Protein 1L1S (pdb70)

Sequence (108 aa):
DYRVVFHIDEDDESRVLLLISNVRNLADLESVRIEVVAYSGVNVLRRDSEYSGDVSELTGQGVRFCACSNTLRASGDGDDLLEGVDVVSSGVGHIVRRQTEGWAYIRP

Structure (mmCIF, N/CA/C/O backbone):
data_1L1S
#
_entry.id   1L1S
#
_cell.length_a   82.440
_cell.length_b   82.440
_cell.length_c   37.040
_cell.angle_alpha   90.00
_cell.angle_beta   90.00
_cell.angle_gamma   120.00
#
_symmetry.space_group_name_H-M   'P 63'
#
loop_
_entity.id
_entity.type
_entity.pdbx_description
1 polymer 'hypothetical protein MTH1491'
2 water water
#
loop_
_atom_site.group_PDB
_atom_site.id
_atom_site.type_symbol
_atom_site.label_atom_id
_atom_site.label_alt_id
_atom_site.label_comp_id
_atom_site.label_asym_id
_atom_site.label_entity_id
_atom_site.label_seq_id
_atom_site.pdbx_PDB_ins_code
_atom_site.Cartn_x
_atom_site.Cartn_y
_atom_site.Cartn_z
_atom_site.occupancy
_atom_site.B_iso_or_equiv
_atom_site.auth_seq_id
_atom_site.auth_comp_id
_atom_site.auth_asym_id
_atom_site.auth_atom_id
_atom_site.pdbx_PDB_model_num
ATOM 1 N N . ASP A 1 3 ? 13.533 54.844 48.844 1.00 30.77 3 ASP A N 1
ATOM 2 C CA . ASP A 1 3 ? 12.284 55.556 48.452 1.00 30.18 3 ASP A CA 1
ATOM 3 C C . ASP A 1 3 ? 11.477 54.784 47.398 1.00 29.17 3 ASP A C 1
ATOM 4 O O . ASP A 1 3 ? 10.969 53.692 47.672 1.00 29.34 3 ASP A O 1
ATOM 9 N N . TYR A 1 4 ? 11.364 55.343 46.193 1.00 26.11 4 TYR A N 1
ATOM 10 C CA . TYR A 1 4 ? 10.584 54.696 45.143 1.00 24.44 4 TYR A CA 1
ATOM 11 C C . TYR A 1 4 ? 11.261 53.512 44.472 1.00 23.89 4 TYR A C 1
ATOM 12 O O . TYR A 1 4 ? 12.473 53.503 44.246 1.00 23.38 4 TYR A O 1
ATOM 21 N N . ARG A 1 5 ? 10.446 52.513 44.161 1.00 22.35 5 ARG A N 1
ATOM 22 C CA . ARG A 1 5 ? 10.909 51.291 43.516 1.00 21.53 5 ARG A CA 1
ATOM 23 C C . ARG A 1 5 ? 9.934 50.966 42.398 1.00 20.10 5 ARG A C 1
ATOM 24 O O . ARG A 1 5 ? 8.722 50.848 42.624 1.00 19.69 5 ARG A O 1
ATOM 32 N N . VAL A 1 6 ? 10.460 50.805 41.194 1.00 18.17 6 VAL A N 1
ATOM 33 C CA . VAL A 1 6 ? 9.610 50.525 40.052 1.00 16.43 6 VAL A CA 1
ATOM 34 C C . VAL A 1 6 ? 10.230 49.566 39.048 1.00 15.62 6 VAL A C 1
ATOM 35 O O . VAL A 1 6 ? 11.428 49.612 38.758 1.00 14.62 6 VAL A O 1
ATOM 39 N N . VAL A 1 7 ? 9.389 48.690 38.519 1.00 14.82 7 VAL A N 1
ATOM 40 C CA . VAL A 1 7 ? 9.814 47.730 37.526 1.00 14.41 7 VAL A CA 1
ATOM 41 C C . VAL A 1 7 ? 9.013 47.962 36.243 1.00 14.06 7 VAL A C 1
ATOM 42 O O . VAL A 1 7 ? 7.769 48.031 36.270 1.00 13.58 7 VAL A O 1
ATOM 46 N N . PHE A 1 8 ? 9.736 48.116 35.135 1.00 13.33 8 PHE A N 1
ATOM 47 C CA . PHE A 1 8 ? 9.127 48.312 33.821 1.00 12.53 8 PHE A CA 1
ATOM 48 C C . PHE A 1 8 ? 8.980 46.978 33.140 1.00 13.18 8 PHE A C 1
ATOM 49 O O . PHE A 1 8 ? 9.761 46.059 33.373 1.00 12.62 8 PHE A O 1
ATOM 57 N N . HIS A 1 9 ? 7.976 46.890 32.285 1.00 13.14 9 HIS A N 1
ATOM 58 C CA . HIS A 1 9 ? 7.668 45.662 31.573 1.00 14.19 9 HIS A CA 1
ATOM 59 C C . HIS A 1 9 ? 7.608 45.940 30.087 1.00 15.19 9 HIS A C 1
ATOM 60 O O . HIS A 1 9 ? 6.862 46.803 29.648 1.00 15.46 9 HIS A O 1
ATOM 67 N N . ILE A 1 10 ? 8.420 45.227 29.321 1.00 15.62 10 ILE A N 1
ATOM 68 C CA . ILE A 1 10 ? 8.394 45.368 27.874 1.00 16.33 10 ILE A CA 1
ATOM 69 C C . ILE A 1 10 ? 8.482 43.979 27.240 1.00 17.16 10 ILE A C 1
ATOM 70 O O . ILE A 1 10 ? 9.335 43.179 27.606 1.00 17.64 10 ILE A O 1
ATOM 75 N N . ASP A 1 11 ? 7.573 43.676 26.320 1.00 17.50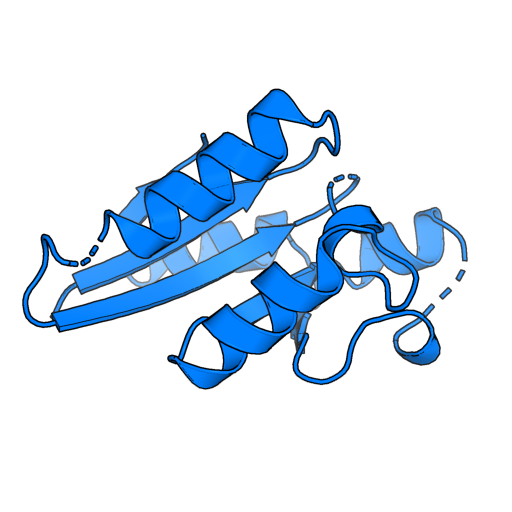 11 ASP A N 1
ATOM 76 C CA . ASP A 1 11 ? 7.595 42.380 25.657 1.00 18.94 11 ASP A CA 1
ATOM 77 C C . ASP A 1 11 ? 7.533 42.484 24.130 1.00 20.68 11 ASP A C 1
ATOM 78 O O . ASP A 1 11 ? 7.208 41.516 23.444 1.00 21.19 11 ASP A O 1
ATOM 83 N N . GLU A 1 12 ? 7.852 43.661 23.608 1.00 21.82 12 GLU A N 1
ATOM 84 C CA . GLU A 1 12 ? 7.858 43.901 22.161 1.00 25.07 12 GLU A CA 1
ATOM 85 C C . GLU A 1 12 ? 9.189 44.577 21.857 1.00 25.53 12 GLU A C 1
ATOM 86 O O . GLU A 1 12 ? 9.853 45.065 22.769 1.00 25.36 12 GLU A O 1
ATOM 92 N N . ASP A 1 13 ? 9.591 44.606 20.591 1.00 26.73 13 ASP A N 1
ATOM 93 C CA . ASP A 1 13 ? 10.851 45.256 20.250 1.00 28.40 13 ASP A CA 1
ATOM 94 C C . ASP A 1 13 ? 10.710 46.298 19.144 1.00 27.95 13 ASP A C 1
ATOM 95 O O . ASP A 1 13 ? 11.705 46.742 18.573 1.00 27.75 13 ASP A O 1
ATOM 100 N N . ASP A 1 14 ? 9.474 46.691 18.845 1.00 28.27 14 ASP A N 1
ATOM 101 C CA . ASP A 1 14 ? 9.255 47.713 17.828 1.00 28.29 14 ASP A CA 1
ATOM 102 C C . ASP A 1 14 ? 9.886 49.010 18.348 1.00 27.08 14 ASP A C 1
ATOM 103 O O . ASP A 1 14 ? 9.815 49.326 19.545 1.00 25.34 14 ASP A O 1
ATOM 108 N N . GLU A 1 15 ? 10.532 49.736 17.441 1.00 25.87 15 GLU A N 1
ATOM 109 C CA . GLU A 1 15 ? 11.229 50.965 17.784 1.00 26.41 15 GLU A CA 1
ATOM 110 C C . GLU A 1 15 ? 10.499 51.945 18.714 1.00 25.08 15 GLU A C 1
ATOM 111 O O . GLU A 1 15 ? 10.971 52.232 19.812 1.00 25.46 15 GLU A O 1
ATOM 117 N N . SER A 1 16 ? 9.351 52.460 18.296 1.00 24.40 16 SER A N 1
ATOM 118 C CA . SER A 1 16 ? 8.629 53.418 19.136 1.00 24.08 16 SER A CA 1
ATOM 119 C C . SER A 1 16 ? 8.412 52.951 20.581 1.00 22.15 16 SER A C 1
ATOM 120 O O . SER A 1 16 ? 8.567 53.726 21.510 1.00 22.70 16 SER A O 1
ATOM 123 N N . AR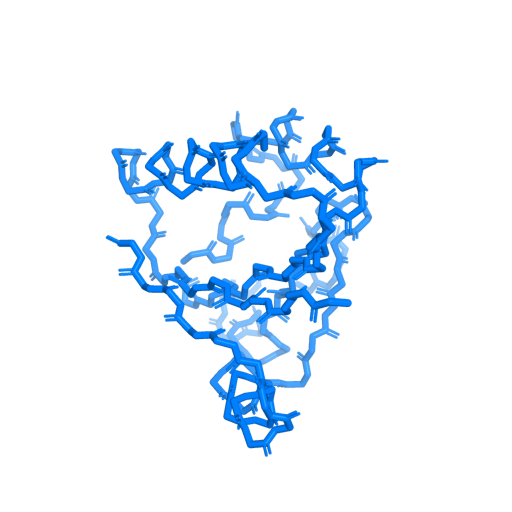G A 1 17 ? 8.074 51.685 20.784 1.00 21.55 17 ARG A N 1
ATOM 124 C CA . ARG A 1 17 ? 7.865 51.194 22.145 1.00 20.54 17 ARG A CA 1
ATOM 125 C C . ARG A 1 17 ? 9.178 51.181 22.939 1.00 19.77 17 ARG A C 1
ATOM 126 O O . ARG A 1 17 ? 9.223 51.554 24.108 1.00 17.60 17 ARG A O 1
ATOM 134 N N . VAL A 1 18 ? 10.253 50.750 22.291 1.00 19.37 18 VAL A N 1
ATOM 135 C CA . VAL A 1 18 ? 11.546 50.686 22.950 1.00 19.20 18 VAL A CA 1
ATOM 136 C C . VAL A 1 18 ? 12.022 52.085 23.336 1.00 19.17 18 VAL A C 1
ATOM 137 O O . VAL A 1 18 ? 12.453 52.313 24.453 1.00 19.90 18 VAL A O 1
ATOM 141 N N . LEU A 1 19 ? 11.934 53.028 22.415 1.00 20.16 19 LEU A N 1
ATOM 142 C CA . LEU A 1 19 ? 12.364 54.387 22.721 1.00 19.73 19 LEU A CA 1
ATOM 143 C C . LEU A 1 19 ? 11.478 55.003 23.804 1.00 19.39 19 LEU A C 1
ATOM 144 O O . LEU A 1 19 ? 11.933 55.836 24.596 1.00 18.39 19 LEU A O 1
ATOM 149 N N . LEU A 1 20 ? 10.212 54.596 23.849 1.00 18.99 20 LEU A N 1
ATOM 150 C CA . LEU A 1 20 ? 9.323 55.130 24.876 1.00 19.19 20 LEU A CA 1
ATOM 151 C C . LEU A 1 20 ? 9.781 54.636 26.260 1.00 18.93 20 LEU A C 1
ATOM 152 O O . LEU A 1 20 ? 9.830 55.409 27.216 1.00 19.20 20 LEU A O 1
ATOM 157 N N . LEU A 1 21 ? 10.116 53.352 26.365 1.00 18.78 21 LEU A N 1
ATOM 158 C CA . LEU A 1 21 ? 10.600 52.790 27.627 1.00 19.02 21 LEU A CA 1
ATOM 159 C C . LEU A 1 21 ? 11.859 53.536 28.073 1.00 19.26 21 LEU A C 1
ATOM 160 O O . LEU A 1 21 ? 11.968 53.977 29.219 1.00 18.36 21 LEU A O 1
ATOM 165 N N . ILE A 1 22 ? 12.821 53.644 27.163 1.00 19.08 22 ILE A N 1
ATOM 166 C CA . ILE A 1 22 ? 14.073 54.333 27.448 1.00 20.00 22 ILE A CA 1
ATOM 167 C C . ILE A 1 22 ? 13.799 55.746 27.957 1.00 19.81 22 ILE A C 1
ATOM 168 O O . ILE A 1 22 ? 14.337 56.162 28.974 1.00 18.74 22 ILE A O 1
ATOM 173 N N . SER A 1 23 ? 12.956 56.467 27.226 1.00 19.82 23 SER A N 1
ATOM 174 C CA . SER A 1 23 ? 12.587 57.820 27.587 1.00 21.45 23 SER A CA 1
ATOM 175 C C . SER A 1 23 ? 11.931 57.846 28.954 1.00 21.02 23 SER A C 1
ATOM 176 O O . SER A 1 23 ? 12.239 58.709 29.775 1.00 21.06 23 SER A O 1
ATOM 179 N N . ASN A 1 24 ? 11.024 56.905 29.201 1.00 20.75 24 ASN A N 1
ATOM 180 C CA . ASN A 1 24 ? 10.347 56.843 30.497 1.00 20.13 24 ASN A CA 1
ATOM 181 C C . ASN A 1 24 ? 11.340 56.581 31.640 1.00 19.72 24 ASN A C 1
ATOM 182 O O . ASN A 1 24 ? 11.210 57.149 32.724 1.00 18.22 24 ASN A O 1
ATOM 187 N N . VAL A 1 25 ? 12.328 55.722 31.406 1.00 19.08 25 VAL A N 1
ATOM 188 C CA . VAL A 1 25 ? 13.331 55.431 32.443 1.00 20.04 25 VAL A CA 1
ATOM 189 C C . VAL A 1 25 ? 14.143 56.685 32.798 1.00 20.50 25 VAL A C 1
ATOM 190 O O . VAL A 1 25 ? 14.358 56.981 33.968 1.00 19.64 25 VAL A O 1
ATOM 194 N N . ARG A 1 26 ? 14.581 57.421 31.786 1.00 21.32 26 ARG A N 1
ATOM 195 C CA . ARG A 1 26 ? 15.349 58.637 32.022 1.00 23.52 26 ARG A CA 1
ATOM 196 C C . ARG A 1 26 ? 14.494 59.715 32.685 1.00 23.74 26 ARG A C 1
ATOM 197 O O . ARG A 1 26 ? 14.937 60.372 33.619 1.00 22.97 26 ARG A O 1
ATOM 205 N N . ASN A 1 27 ? 13.269 59.879 32.196 1.00 25.10 27 ASN A N 1
ATOM 206 C CA . ASN A 1 27 ? 12.331 60.867 32.731 1.0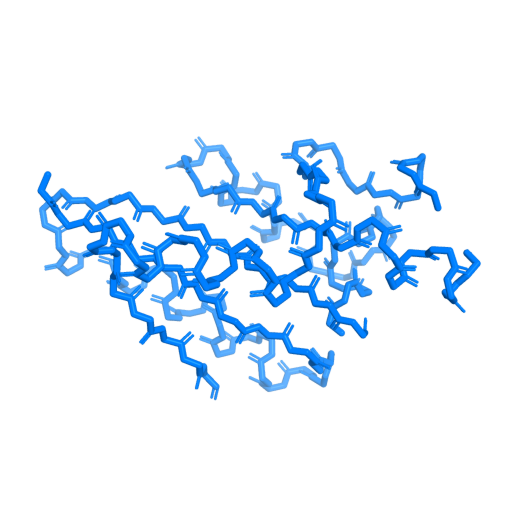0 26.45 27 ASN A CA 1
ATOM 207 C C . ASN A 1 27 ? 12.139 60.616 34.224 1.00 27.20 27 ASN A C 1
ATOM 208 O O . ASN A 1 27 ? 12.194 61.538 35.051 1.00 26.66 27 ASN A O 1
ATOM 213 N N . LEU A 1 28 ? 11.925 59.350 34.554 1.00 26.21 28 LEU A N 1
ATOM 214 C CA . LEU A 1 28 ? 11.706 58.937 35.917 1.00 26.96 28 LEU A CA 1
ATOM 215 C C . LEU A 1 28 ? 12.893 59.274 36.819 1.00 27.29 28 LEU A C 1
ATOM 216 O O . LEU A 1 28 ? 12.709 59.782 37.919 1.00 25.98 28 LEU A O 1
ATOM 229 N N . ALA A 1 30 ? 14.930 61.633 36.573 1.00 31.36 30 ALA A N 1
ATOM 230 C CA . ALA A 1 30 ? 15.037 63.077 36.723 1.00 31.88 30 ALA A CA 1
ATOM 231 C C . ALA A 1 30 ? 13.891 63.700 37.530 1.00 32.11 30 ALA A C 1
ATOM 232 O O . ALA A 1 30 ? 14.082 64.743 38.153 1.00 31.90 30 ALA A O 1
ATOM 234 N N . ASP A 1 31 ? 12.715 63.064 37.529 1.00 32.50 31 ASP A N 1
ATOM 235 C CA . ASP A 1 31 ? 11.553 63.594 38.252 1.00 33.31 31 ASP A CA 1
ATOM 236 C C . ASP A 1 31 ? 11.432 63.108 39.693 1.00 33.52 31 ASP A C 1
ATOM 237 O O . ASP A 1 31 ? 10.743 63.724 40.505 1.00 33.85 31 ASP A O 1
ATOM 242 N N . LEU A 1 32 ? 12.094 62.001 40.006 1.00 33.71 32 LEU A N 1
ATOM 243 C CA . LEU A 1 32 ? 12.066 61.437 41.353 1.00 33.54 32 LEU A CA 1
ATOM 244 C C . LEU A 1 32 ? 13.434 61.556 42.006 1.00 33.88 32 LEU A C 1
ATOM 245 O O . LEU A 1 32 ? 14.441 61.143 41.431 1.00 34.19 32 LEU A O 1
ATOM 250 N N . GLU A 1 33 ? 13.459 62.115 43.212 1.00 34.41 33 GLU A N 1
ATOM 251 C CA . GLU A 1 33 ? 14.693 62.303 43.972 1.00 35.24 33 GLU A CA 1
ATOM 252 C C . GLU A 1 33 ? 15.459 60.997 44.087 1.00 34.26 33 GLU A C 1
ATOM 253 O O . GLU A 1 33 ? 16.644 60.913 43.759 1.00 34.42 33 GLU A O 1
ATOM 259 N N . SER A 1 34 ? 14.761 59.985 44.587 1.00 32.70 34 SER A N 1
ATOM 260 C CA . SER A 1 34 ? 15.338 58.669 44.808 1.00 30.82 34 SER A CA 1
ATOM 261 C C . SER A 1 34 ? 14.467 57.540 44.249 1.00 29.65 34 SER A C 1
ATOM 262 O O . SER A 1 34 ? 13.330 57.338 44.691 1.00 28.44 34 SER A O 1
ATOM 265 N N . VAL A 1 35 ? 14.999 56.803 43.280 1.00 27.83 35 VAL A N 1
ATOM 266 C CA . VAL A 1 35 ? 14.239 55.703 42.711 1.00 26.06 35 VAL A CA 1
ATOM 267 C C . VAL A 1 35 ? 15.100 54.554 42.235 1.00 25.08 35 VAL A C 1
ATOM 268 O O . VAL A 1 35 ? 16.136 54.740 41.597 1.00 23.54 35 VAL A O 1
ATOM 272 N N . ARG A 1 36 ? 14.641 53.358 42.562 1.00 23.92 36 ARG A N 1
ATOM 273 C CA . ARG A 1 36 ? 15.315 52.145 42.167 1.00 24.17 36 ARG A CA 1
ATOM 274 C C . ARG A 1 36 ? 14.509 51.618 40.970 1.00 23.13 36 ARG A C 1
ATOM 275 O O . ARG A 1 36 ? 13.285 51.472 41.045 1.00 21.53 36 ARG A O 1
ATOM 283 N N . ILE A 1 37 ? 15.194 51.357 39.862 1.00 21.15 37 ILE A N 1
ATOM 284 C CA . ILE A 1 37 ? 14.517 50.888 38.661 1.00 19.42 37 ILE A CA 1
ATOM 285 C C . ILE A 1 37 ? 15.005 49.565 38.069 1.00 19.54 37 ILE A C 1
ATOM 286 O O . ILE A 1 37 ? 16.208 49.345 37.932 1.00 18.85 37 ILE A O 1
ATOM 291 N N . GLU A 1 38 ? 14.052 48.718 37.675 1.00 18.34 38 GLU A N 1
ATOM 292 C CA . GLU A 1 38 ? 14.355 47.458 37.011 1.00 17.08 38 GLU A CA 1
ATOM 293 C C . GLU A 1 38 ? 13.528 47.375 35.744 1.00 15.93 38 GLU A C 1
ATOM 294 O O . GLU A 1 38 ? 12.370 47.785 35.722 1.00 16.04 38 GLU A O 1
ATOM 300 N N . VAL A 1 39 ? 14.133 46.855 34.684 1.00 15.21 39 VAL A N 1
ATOM 301 C CA . VAL A 1 39 ? 13.453 46.703 33.409 1.00 14.47 39 VAL A CA 1
ATOM 302 C C . VAL A 1 39 ? 13.421 45.217 33.046 1.00 15.98 39 VAL A C 1
ATOM 303 O O . VAL A 1 39 ? 14.465 44.596 32.802 1.00 15.29 39 VAL A O 1
ATOM 307 N N . VAL A 1 40 ? 12.212 44.661 33.019 1.00 15.29 40 VAL A N 1
ATOM 308 C CA . VAL A 1 40 ? 12.009 43.264 32.696 1.00 15.40 40 VAL A CA 1
ATOM 309 C C . VAL A 1 40 ? 11.517 43.134 31.263 1.00 16.98 40 VAL A C 1
ATOM 310 O O . VAL A 1 40 ? 10.435 43.620 30.909 1.00 16.66 40 VAL A O 1
ATOM 314 N N . ALA A 1 41 ? 12.316 42.459 30.448 1.00 17.48 41 ALA A N 1
ATOM 315 C CA . ALA A 1 41 ? 11.996 42.267 29.051 1.00 19.81 41 ALA A CA 1
ATOM 316 C C . ALA A 1 41 ? 11.881 40.788 28.735 1.00 21.81 41 ALA A C 1
ATOM 317 O O . ALA A 1 41 ? 12.767 40.004 29.095 1.00 24.50 41 ALA A O 1
ATOM 319 N N . TYR A 1 42 ? 10.787 40.391 28.094 1.00 21.66 42 TYR A N 1
ATOM 320 C CA . TYR A 1 42 ? 10.642 38.997 27.702 1.00 22.26 42 TYR A CA 1
ATOM 321 C C . TYR A 1 42 ? 10.034 38.936 26.303 1.00 21.58 42 TYR A C 1
ATOM 322 O O . TYR A 1 42 ? 9.711 39.973 25.728 1.00 21.58 42 TYR A O 1
ATOM 331 N N . SER A 1 43 ? 9.905 37.731 25.757 1.00 22.31 43 SER A N 1
ATOM 332 C CA . SER A 1 43 ? 9.411 37.534 24.400 1.00 22.79 43 SER A CA 1
ATOM 333 C C . SER A 1 43 ? 10.277 38.384 23.473 1.00 23.86 43 SER A C 1
ATOM 334 O O . SER A 1 43 ? 11.488 38.508 23.685 1.00 24.05 43 SER A O 1
ATOM 345 N N . GLY A 1 45 ? 10.711 41.317 23.374 1.00 24.75 45 GLY A N 1
ATOM 346 C CA . GLY A 1 45 ? 11.385 42.346 24.143 1.00 23.45 45 GLY A CA 1
ATOM 347 C C . GLY A 1 45 ? 12.831 42.032 24.504 1.00 22.73 45 GLY A C 1
ATOM 348 O O . GLY A 1 45 ? 13.641 42.941 24.670 1.00 22.46 45 GLY A O 1
ATOM 349 N N . VAL A 1 46 ? 13.191 40.761 24.630 1.00 22.45 46 VAL A N 1
ATOM 350 C CA . VAL A 1 46 ? 14.580 40.478 24.980 1.00 21.98 46 VAL A CA 1
ATOM 351 C C . VAL A 1 46 ? 15.577 40.877 23.887 1.00 21.35 46 VAL A C 1
ATOM 352 O O . VAL A 1 46 ? 16.753 41.121 24.181 1.00 19.76 46 VAL A O 1
ATOM 356 N N . ASN A 1 47 ? 15.123 40.957 22.639 1.00 20.56 47 ASN A N 1
ATOM 357 C CA . ASN A 1 47 ? 16.025 41.350 21.563 1.00 21.75 47 ASN A CA 1
ATOM 358 C C . ASN A 1 47 ? 16.678 42.693 21.883 1.00 21.79 47 ASN A C 1
ATOM 359 O O . ASN A 1 47 ? 17.761 43.000 21.401 1.00 22.71 47 ASN A O 1
ATOM 364 N N . VAL A 1 48 ? 16.018 43.486 22.719 1.00 21.63 48 VAL A N 1
ATOM 365 C CA . VAL A 1 48 ? 16.554 44.781 23.102 1.00 21.11 48 VAL A CA 1
ATOM 366 C C . VAL A 1 48 ? 17.782 44.647 23.993 1.00 21.17 48 VAL A C 1
ATOM 367 O O . VAL A 1 48 ? 18.621 45.550 24.050 1.00 20.66 48 VAL A O 1
ATOM 371 N N . LEU A 1 49 ? 17.890 43.520 24.685 1.00 21.11 49 LEU A N 1
ATOM 372 C CA . LEU A 1 49 ? 19.012 43.299 25.583 1.00 22.36 49 LEU A CA 1
ATOM 373 C C . LEU A 1 49 ? 20.185 42.536 24.945 1.00 23.84 49 LEU A C 1
ATOM 374 O O . LEU A 1 49 ? 21.156 42.226 25.630 1.00 23.89 49 LEU A O 1
ATOM 379 N N . ARG A 1 50 ? 20.089 42.234 23.648 1.00 25.07 50 ARG A N 1
ATOM 380 C CA . ARG A 1 50 ? 21.150 41.510 22.925 1.00 26.87 50 ARG A CA 1
ATOM 381 C C . ARG A 1 50 ? 22.405 42.364 22.767 1.00 27.79 50 ARG A C 1
ATOM 382 O O . ARG A 1 50 ? 22.327 43.585 22.709 1.00 27.18 50 ARG A O 1
ATOM 390 N N . ARG A 1 51 ? 23.561 41.716 22.662 1.00 29.68 51 ARG A N 1
ATOM 391 C CA . ARG A 1 51 ? 24.808 42.449 22.474 1.00 31.25 51 ARG A CA 1
ATOM 392 C C . ARG A 1 51 ? 24.794 43.187 21.128 1.00 31.57 51 ARG A C 1
ATOM 393 O O . ARG A 1 51 ? 25.276 44.311 21.023 1.00 31.20 51 ARG A O 1
ATOM 401 N N . ASP A 1 52 ? 24.225 42.555 20.108 1.00 32.18 52 ASP A N 1
ATOM 402 C CA . ASP A 1 52 ? 24.174 43.156 18.779 1.00 34.12 52 ASP A CA 1
ATOM 403 C C . ASP A 1 52 ? 22.981 44.088 18.563 1.00 34.08 52 ASP A C 1
ATOM 404 O O . ASP A 1 52 ? 22.659 44.443 17.437 1.00 34.21 52 ASP A O 1
ATOM 409 N N . SER A 1 53 ? 22.337 44.497 19.647 1.00 33.93 53 SER A N 1
ATOM 410 C CA . SER A 1 53 ? 21.182 45.368 19.542 1.00 33.19 53 SER A CA 1
ATOM 411 C C . SER A 1 53 ? 21.552 46.814 19.276 1.00 32.46 53 SER A C 1
ATOM 412 O O . SER A 1 53 ? 22.546 47.318 19.785 1.00 31.87 53 SER A O 1
ATOM 415 N N . GLU A 1 54 ? 20.733 47.472 18.467 1.00 32.52 54 GLU A N 1
ATOM 416 C CA . GLU A 1 54 ? 20.915 48.879 18.125 1.00 32.06 54 GLU A CA 1
ATOM 417 C C . GLU A 1 54 ? 20.713 49.756 19.363 1.00 30.73 54 GLU A C 1
ATOM 418 O O . GLU A 1 54 ? 21.039 50.940 19.356 1.00 30.85 54 GLU A O 1
ATOM 424 N N . TYR A 1 55 ? 20.172 49.173 20.428 1.00 29.12 55 TYR A N 1
ATOM 425 C CA . TYR A 1 55 ? 19.922 49.924 21.654 1.00 27.91 55 TYR A CA 1
ATOM 426 C C . TYR A 1 55 ? 20.975 49.656 22.727 1.00 28.06 55 TYR A C 1
ATOM 427 O O . TYR A 1 55 ? 20.840 50.117 23.867 1.00 27.72 55 TYR A O 1
ATOM 436 N N . SER A 1 56 ? 22.013 48.903 22.365 1.00 27.29 56 SER A N 1
ATOM 437 C CA . SER A 1 56 ? 23.076 48.555 23.304 1.00 27.39 56 SER A CA 1
ATOM 438 C C . SER A 1 56 ? 23.691 49.764 24.000 1.00 26.51 56 SER A C 1
ATOM 439 O O . SER A 1 56 ? 23.966 49.716 25.193 1.00 26.44 56 SER A O 1
ATOM 442 N N . GLY A 1 57 ? 23.900 50.847 23.261 1.00 25.72 57 GLY A N 1
ATOM 443 C CA . GLY A 1 57 ? 24.456 52.040 23.873 1.00 25.71 57 GLY A CA 1
ATOM 444 C C . GLY A 1 57 ? 23.536 52.533 24.981 1.00 26.01 57 GLY A C 1
ATOM 445 O O . GLY A 1 57 ? 23.981 52.826 26.098 1.00 24.95 57 GLY A O 1
ATOM 446 N N . ASP A 1 58 ? 22.240 52.615 24.677 1.00 26.16 58 ASP A N 1
ATOM 447 C CA . ASP A 1 58 ? 21.266 53.069 25.659 1.00 26.18 58 ASP A CA 1
ATOM 448 C C . ASP A 1 58 ? 21.218 52.112 26.843 1.00 24.97 58 ASP A C 1
ATOM 449 O O . ASP A 1 58 ? 21.221 52.542 28.002 1.00 24.60 58 ASP A O 1
ATOM 454 N N . VAL A 1 59 ? 21.202 50.813 26.564 1.00 23.98 59 VAL A N 1
ATOM 455 C CA . VAL A 1 59 ? 21.157 49.846 27.659 1.00 24.57 59 VAL A CA 1
ATOM 456 C C . VAL A 1 59 ? 22.403 49.877 28.543 1.00 24.77 59 VAL A C 1
ATOM 457 O O . VAL A 1 59 ? 22.289 49.873 29.766 1.00 23.43 59 VAL A O 1
ATOM 461 N N . SER A 1 60 ? 23.591 49.925 27.940 1.00 25.50 60 SER A N 1
ATOM 462 C CA . SER A 1 60 ? 24.809 49.945 28.751 1.00 27.08 60 SER A CA 1
ATOM 463 C C . SER A 1 60 ? 24.882 51.219 29.585 1.00 27.04 60 SER A C 1
ATOM 464 O O . SER A 1 60 ? 25.224 51.176 30.766 1.00 26.31 60 SER A O 1
ATOM 467 N N . GLU A 1 61 ? 24.541 52.350 28.978 1.00 27.66 61 GLU A N 1
ATOM 468 C CA . GLU A 1 61 ? 24.576 53.612 29.702 1.00 29.03 61 GLU A CA 1
ATOM 469 C C . GLU A 1 61 ? 23.655 53.631 30.923 1.00 28.29 61 GLU A C 1
ATOM 470 O O . GLU A 1 61 ? 24.076 54.030 32.007 1.00 29.03 61 GLU A O 1
ATOM 476 N N . LEU A 1 62 ? 22.401 53.206 30.753 1.00 26.89 62 LEU A N 1
ATOM 477 C CA . LEU A 1 62 ? 21.458 53.202 31.876 1.00 25.37 62 LEU A CA 1
ATOM 478 C C . LEU A 1 62 ? 21.854 52.212 32.962 1.00 24.61 62 LEU A C 1
ATOM 479 O O . LEU A 1 62 ? 21.528 52.396 34.140 1.00 24.23 62 LEU A O 1
ATOM 484 N N . THR A 1 63 ? 22.546 51.155 32.561 1.00 23.85 63 THR A N 1
ATOM 485 C CA . THR A 1 63 ? 22.993 50.152 33.511 1.00 24.31 63 THR A CA 1
ATOM 486 C C . THR A 1 63 ? 23.997 50.835 34.426 1.00 25.32 63 THR A C 1
ATOM 487 O O . THR A 1 63 ? 23.993 50.626 35.640 1.00 24.51 63 THR A O 1
ATOM 491 N N . GLY A 1 64 ? 24.851 51.661 33.824 1.00 26.62 64 GLY A N 1
ATOM 492 C CA . GLY A 1 64 ? 25.857 52.370 34.589 1.00 28.45 64 GLY A CA 1
ATOM 493 C C . GLY A 1 64 ? 25.220 53.340 35.565 1.00 29.86 64 GLY A C 1
ATOM 494 O O . GLY A 1 64 ? 25.805 53.678 36.593 1.00 30.53 64 GLY A O 1
ATOM 495 N N . GLN A 1 65 ? 24.010 53.787 35.254 1.00 29.86 65 GLN A N 1
ATOM 496 C CA . GLN A 1 65 ? 23.326 54.722 36.131 1.00 30.10 65 GLN A CA 1
ATOM 497 C C . GLN A 1 65 ? 22.515 54.017 37.208 1.00 28.98 65 GLN A C 1
ATOM 498 O O . GLN A 1 65 ? 21.776 54.652 37.959 1.00 29.90 65 GLN A O 1
ATOM 504 N N . GLY A 1 66 ? 22.655 52.701 37.288 1.00 26.98 66 GLY A N 1
ATOM 505 C CA . GLY A 1 66 ? 21.941 51.959 38.310 1.00 25.15 66 GLY A CA 1
ATOM 506 C C . GLY A 1 66 ? 20.714 51.195 37.856 1.00 24.19 66 GLY A C 1
ATOM 507 O O . GLY A 1 66 ? 20.084 50.508 38.661 1.00 23.79 66 GLY A O 1
ATOM 508 N N . VAL A 1 67 ? 20.355 51.315 36.581 1.00 22.49 67 VAL A N 1
ATOM 509 C CA . VAL A 1 67 ? 19.193 50.602 36.060 1.00 20.17 67 VAL A CA 1
ATOM 510 C C . VAL A 1 67 ? 19.548 49.136 35.807 1.00 20.42 67 VAL A C 1
ATOM 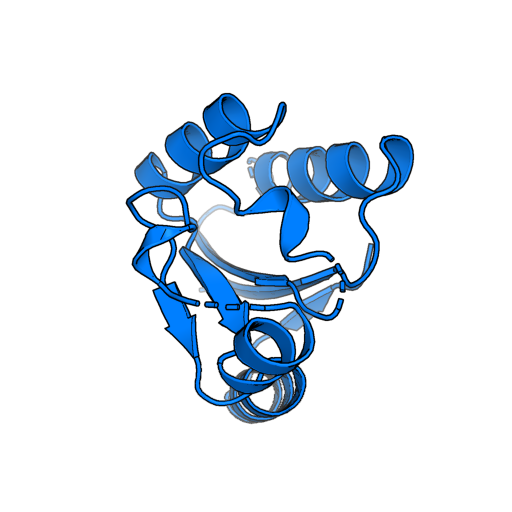511 O O . VAL A 1 67 ? 20.527 48.82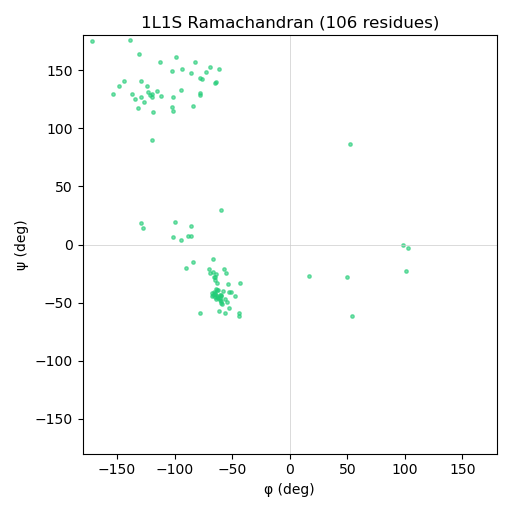4 35.123 1.00 18.68 67 VAL A O 1
ATOM 515 N N . ARG A 1 68 ? 18.730 48.245 36.348 1.00 20.36 68 ARG A N 1
ATOM 516 C CA . ARG A 1 68 ? 18.935 46.820 36.183 1.00 20.41 68 ARG A CA 1
ATOM 517 C C . ARG A 1 68 ? 18.009 46.214 35.113 1.00 21.40 68 ARG A C 1
ATOM 518 O O . ARG A 1 68 ? 16.783 46.187 35.269 1.00 19.74 68 ARG A O 1
ATOM 526 N N . PHE A 1 69 ? 18.601 45.728 34.027 1.00 21.38 69 PHE A N 1
ATOM 527 C CA . PHE A 1 69 ? 17.818 45.093 32.975 1.00 22.14 69 PHE A CA 1
ATOM 528 C C . PHE A 1 69 ? 17.831 43.590 33.238 1.00 23.09 69 PHE A C 1
ATOM 529 O O . PHE A 1 69 ? 18.882 43.013 33.504 1.00 22.35 69 PHE A O 1
ATOM 537 N N . CYS A 1 70 ? 16.654 42.976 33.166 1.00 24.17 70 CYS A N 1
ATOM 538 C CA . CYS A 1 70 ? 16.479 41.552 33.425 1.00 25.73 70 CYS A CA 1
ATOM 539 C C . CYS A 1 70 ? 15.880 40.806 32.239 1.00 26.19 70 CYS A C 1
ATOM 540 O O . CYS A 1 70 ? 14.847 41.203 31.708 1.00 26.29 70 CYS A O 1
ATOM 543 N N . ALA A 1 71 ? 16.538 39.722 31.837 1.00 27.60 71 ALA A N 1
ATOM 544 C CA . ALA A 1 71 ? 16.089 38.888 30.728 1.00 28.87 71 ALA A CA 1
ATOM 545 C C . ALA A 1 71 ? 15.438 37.647 31.330 1.00 30.18 71 ALA A C 1
ATOM 546 O O . ALA A 1 71 ? 15.820 37.201 32.411 1.00 29.73 71 ALA A O 1
ATOM 548 N N . CYS A 1 72 ? 14.451 37.100 30.631 1.00 32.60 72 CYS A N 1
ATOM 549 C CA . CYS A 1 72 ? 13.725 35.935 31.111 1.00 35.50 72 CYS A CA 1
ATOM 550 C C . CYS A 1 72 ? 14.447 34.635 30.774 1.00 38.14 72 CYS A C 1
ATOM 551 O O . CYS A 1 72 ? 14.669 34.318 29.602 1.00 38.08 72 CYS A O 1
ATOM 554 N N . SER A 1 73 ? 14.810 33.891 31.815 1.00 40.97 73 SER A N 1
ATOM 555 C CA . SER A 1 73 ? 15.522 32.622 31.669 1.00 44.29 73 SER A CA 1
ATOM 556 C C . SER A 1 73 ? 14.812 31.653 30.723 1.00 46.04 73 SER A C 1
ATOM 557 O O . SER A 1 73 ? 15.460 30.897 30.002 1.00 46.28 73 SER A O 1
ATOM 560 N N . ASN A 1 74 ? 13.482 31.687 30.723 1.00 48.42 74 ASN A N 1
ATOM 561 C CA . ASN A 1 74 ? 12.678 30.804 29.878 1.00 49.73 74 ASN A CA 1
ATOM 562 C C . ASN A 1 74 ? 12.632 31.279 28.432 1.00 50.53 74 ASN A C 1
ATOM 563 O O . ASN A 1 74 ? 13.030 30.555 27.514 1.00 51.39 74 ASN A O 1
ATOM 568 N N . THR A 1 75 ? 12.146 32.498 28.223 1.00 50.80 75 THR A N 1
ATOM 569 C CA . THR A 1 75 ? 12.065 33.035 26.874 1.00 50.56 75 THR A CA 1
ATOM 570 C C . THR A 1 75 ? 13.381 32.821 26.130 1.00 49.76 75 THR A C 1
ATOM 571 O O . THR A 1 75 ? 13.374 32.408 24.967 1.00 49.57 75 THR A O 1
ATOM 575 N N . LEU A 1 76 ? 14.502 33.094 26.803 1.00 48.61 76 LEU A N 1
ATOM 576 C CA . LEU A 1 76 ? 15.825 32.941 26.189 1.00 47.88 76 LEU A CA 1
ATOM 577 C C . LEU A 1 76 ? 15.936 31.655 25.408 1.00 47.80 76 LEU A C 1
ATOM 578 O O . LEU A 1 76 ? 16.214 31.668 24.216 1.00 47.29 76 LEU A O 1
ATOM 583 N N . ARG A 1 77 ? 15.728 30.544 26.102 1.00 48.95 77 ARG A N 1
ATOM 584 C CA . ARG A 1 77 ? 15.784 29.225 25.490 1.00 50.20 77 ARG A CA 1
ATOM 585 C C . ARG A 1 77 ? 14.797 29.211 24.330 1.00 50.34 77 ARG A C 1
ATOM 586 O O . ARG A 1 77 ? 15.175 28.998 23.175 1.00 50.39 77 ARG A O 1
ATOM 594 N N . ALA A 1 78 ? 13.531 29.462 24.649 1.00 49.79 78 ALA A N 1
ATOM 595 C CA . ALA A 1 78 ? 12.474 29.488 23.652 1.00 49.98 78 ALA A CA 1
ATOM 596 C C . ALA A 1 78 ? 12.931 30.234 22.415 1.00 49.82 78 ALA A C 1
ATOM 597 O O . ALA A 1 78 ? 12.521 29.910 21.300 1.00 50.13 78 ALA A O 1
ATOM 599 N N . SER A 1 79 ? 13.777 31.239 22.610 1.00 49.52 79 SER A N 1
ATOM 600 C CA . SER A 1 79 ? 14.281 32.037 21.491 1.00 48.95 79 SER A CA 1
ATOM 601 C C . SER A 1 79 ? 15.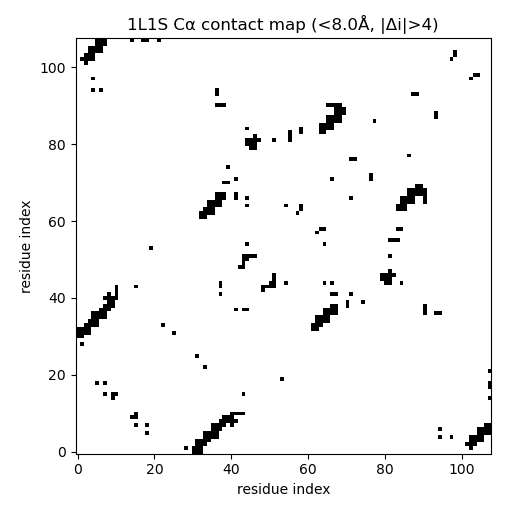683 31.640 21.038 1.00 47.95 79 SER A C 1
ATOM 602 O O . SER A 1 79 ? 16.355 32.417 20.363 1.00 48.52 79 SER A O 1
ATOM 605 N N . GLY A 1 80 ? 16.130 30.438 21.385 1.00 47.21 80 GLY A N 1
ATOM 606 C CA . GLY A 1 80 ? 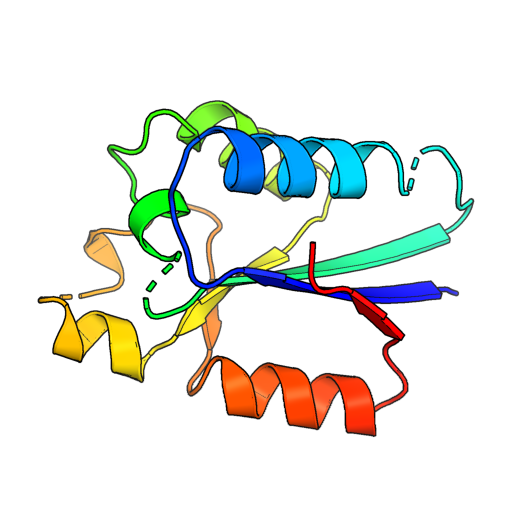17.474 30.045 20.983 1.00 45.97 80 GLY A CA 1
ATOM 607 C C . GLY A 1 80 ? 18.489 31.114 21.399 1.00 44.62 80 GLY A C 1
ATOM 608 O O . GLY A 1 80 ? 19.220 31.676 20.571 1.00 44.24 80 GLY A O 1
ATOM 617 N N . ASP A 1 82 ? 21.100 32.350 24.985 1.00 37.78 82 ASP A N 1
ATOM 618 C CA . ASP A 1 82 ? 21.639 31.991 26.286 1.00 36.67 82 ASP A CA 1
ATOM 619 C C . ASP A 1 82 ? 22.292 33.271 26.792 1.00 34.69 82 ASP A C 1
ATOM 620 O O . ASP A 1 82 ? 22.328 34.252 26.064 1.00 34.30 82 ASP A O 1
ATOM 625 N N . GLY A 1 83 ? 22.792 33.273 28.021 1.00 33.62 83 GLY A N 1
ATOM 626 C CA . GLY A 1 83 ? 23.406 34.470 28.580 1.00 32.66 83 GLY A CA 1
ATOM 627 C C . GLY A 1 83 ? 24.572 35.080 27.815 1.00 32.55 83 GLY A C 1
ATOM 628 O O . GLY A 1 83 ? 24.894 36.262 28.001 1.00 31.62 83 GLY A O 1
ATOM 629 N N . ASP A 1 84 ? 25.214 34.274 26.970 1.00 32.05 84 ASP A N 1
ATOM 630 C CA . ASP A 1 84 ? 26.349 34.723 26.170 1.00 32.05 84 ASP A CA 1
ATOM 631 C C . ASP A 1 84 ? 25.903 35.689 25.079 1.00 30.81 84 ASP A C 1
ATOM 632 O O . ASP A 1 84 ? 26.708 36.464 24.568 1.00 30.09 84 ASP A O 1
ATOM 637 N N . ASP A 1 85 ? 24.621 35.640 24.731 1.00 29.23 85 ASP A N 1
ATOM 638 C CA . ASP A 1 85 ? 24.076 36.513 23.694 1.00 29.39 85 ASP A CA 1
ATOM 639 C C . ASP A 1 85 ? 23.686 37.896 24.235 1.00 28.96 85 ASP A C 1
ATOM 640 O O . ASP A 1 85 ? 23.482 38.833 23.464 1.00 28.52 85 ASP A O 1
ATOM 645 N N . LEU A 1 86 ? 23.592 38.019 25.557 1.00 28.30 86 LEU A N 1
ATOM 646 C CA . LEU A 1 86 ? 23.189 39.272 26.187 1.00 28.97 86 LEU A CA 1
ATOM 647 C C . LEU A 1 86 ? 24.316 40.253 26.429 1.00 29.09 86 LEU A C 1
ATOM 648 O O . LEU A 1 86 ? 25.456 39.864 26.687 1.00 29.09 86 LEU A O 1
ATOM 653 N N . LEU A 1 87 ? 23.976 41.535 26.345 1.00 29.30 87 LEU A N 1
ATOM 654 C CA . LEU A 1 87 ? 24.930 42.609 26.582 1.00 29.18 87 LEU A CA 1
ATOM 655 C C . LEU A 1 87 ? 25.426 42.494 28.028 1.00 29.28 87 LEU A C 1
ATOM 656 O O . LEU A 1 87 ? 24.708 42.004 28.898 1.00 28.20 87 LEU A O 1
ATOM 661 N N . GLU A 1 88 ? 26.653 42.934 28.281 1.00 30.11 88 GLU A N 1
ATOM 662 C CA . GLU A 1 88 ? 27.215 42.878 29.626 1.00 31.52 88 GLU A CA 1
ATOM 663 C C . GLU A 1 88 ? 26.435 43.793 30.563 1.00 31.02 88 GLU A C 1
ATOM 664 O O . GLU A 1 88 ? 26.058 44.908 30.192 1.00 30.93 88 GLU A O 1
ATOM 670 N N . GLY A 1 89 ? 26.196 43.326 31.780 1.00 30.16 89 GLY A N 1
ATOM 671 C CA . GLY A 1 89 ? 25.460 44.138 32.727 1.00 29.39 89 GLY A CA 1
ATOM 672 C C . GLY A 1 89 ? 24.017 43.699 32.834 1.00 28.96 89 GLY A C 1
ATOM 673 O O . GLY A 1 89 ? 23.351 43.960 33.833 1.00 29.54 89 GLY A O 1
ATOM 674 N N . VAL A 1 90 ? 23.522 43.036 31.795 1.00 28.04 90 VAL A N 1
ATOM 675 C CA . VAL A 1 90 ? 22.152 42.547 31.800 1.00 26.41 90 VAL A CA 1
ATOM 676 C C . VAL A 1 90 ? 22.096 41.294 32.649 1.00 25.63 90 VAL A C 1
ATOM 677 O O . VAL A 1 90 ? 22.903 40.379 32.463 1.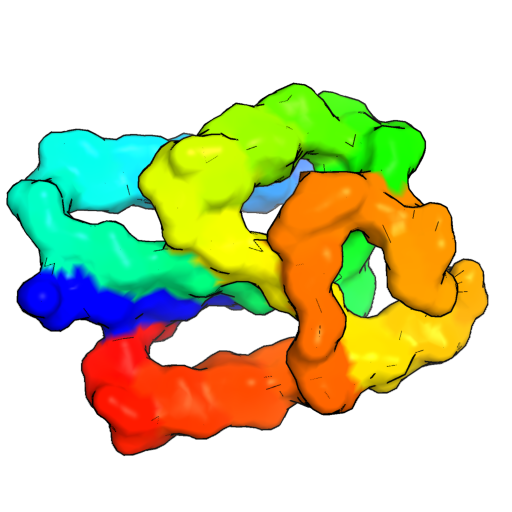00 26.50 90 VAL A O 1
ATOM 681 N N . ASP A 1 91 ? 21.143 41.249 33.571 1.00 24.97 91 ASP A N 1
ATOM 682 C CA . ASP A 1 91 ? 20.977 40.102 34.449 1.00 25.26 91 ASP A CA 1
ATOM 683 C C . ASP A 1 91 ? 19.872 39.198 33.946 1.00 24.97 91 ASP A C 1
ATOM 684 O O . ASP A 1 91 ? 19.019 39.610 33.167 1.00 25.73 91 ASP A O 1
ATOM 689 N N . VAL A 1 92 ? 19.889 37.965 34.414 1.00 24.17 92 VAL A N 1
ATOM 690 C CA . VAL A 1 92 ? 18.907 36.977 34.023 1.00 24.72 92 VAL A CA 1
ATOM 691 C C . VAL A 1 92 ? 18.090 36.581 35.243 1.00 24.80 92 VAL A C 1
ATOM 692 O O . VAL A 1 92 ? 18.640 36.330 36.318 1.00 24.54 92 VAL A O 1
ATOM 696 N N . VAL A 1 93 ? 16.773 36.568 35.082 1.00 24.29 93 VAL A N 1
ATOM 697 C CA . VAL A 1 93 ? 15.886 36.166 36.162 1.00 24.16 93 VAL A CA 1
ATOM 698 C C . VAL A 1 93 ? 15.279 34.864 35.692 1.00 24.21 93 VAL A C 1
ATOM 699 O O . VAL A 1 93 ? 15.250 34.591 34.494 1.00 24.05 93 VAL A O 1
ATOM 703 N N . SER A 1 94 ? 14.813 34.053 36.631 1.00 24.65 94 SER A N 1
ATOM 704 C CA . SER A 1 94 ? 14.239 32.768 36.284 1.00 25.40 94 SER A CA 1
ATOM 705 C C . SER A 1 94 ? 12.986 32.889 35.418 1.00 25.77 94 SER A C 1
ATOM 706 O O . SER A 1 94 ? 12.735 32.038 34.572 1.00 26.03 94 SER A O 1
ATOM 709 N N . SER A 1 95 ? 12.209 33.949 35.630 1.00 25.73 95 SER A N 1
ATOM 710 C CA . SER A 1 95 ? 10.974 34.181 34.880 1.00 24.61 95 SER A CA 1
ATOM 711 C C . SER A 1 95 ? 10.642 35.666 34.826 1.00 23.91 95 SER A C 1
ATOM 712 O O . SER A 1 95 ? 10.613 36.333 35.858 1.00 23.66 95 SER A O 1
ATOM 715 N N . GLY A 1 96 ? 10.378 36.173 33.629 1.00 22.94 96 GLY A N 1
ATOM 716 C CA . GLY A 1 96 ? 10.051 37.581 33.478 1.00 21.95 96 GLY A CA 1
ATOM 717 C C . GLY A 1 96 ? 8.796 37.940 34.249 1.00 21.33 96 GLY A C 1
ATOM 718 O O . GLY A 1 96 ? 8.832 38.811 35.116 1.00 20.59 96 GLY A O 1
ATOM 719 N N . VAL A 1 97 ? 7.688 37.266 33.949 1.00 20.36 97 VAL A N 1
ATOM 720 C CA . VAL A 1 97 ? 6.440 37.542 34.650 1.00 20.68 97 VAL A CA 1
ATOM 721 C C . VAL A 1 97 ? 6.537 37.222 36.138 1.00 19.29 97 VAL A C 1
ATOM 722 O O . VAL A 1 97 ? 6.012 37.958 36.965 1.00 18.86 97 VAL A O 1
ATOM 726 N N . GLY A 1 98 ? 7.213 36.126 36.476 1.00 19.34 98 GLY A N 1
ATOM 727 C CA . GLY A 1 98 ? 7.373 35.768 37.874 1.00 17.43 98 GLY A CA 1
ATOM 728 C C . GLY A 1 98 ? 8.122 36.862 38.628 1.00 17.29 98 GLY A C 1
ATOM 729 O O . GLY A 1 98 ? 7.714 37.263 39.710 1.00 17.58 98 GLY A O 1
ATOM 730 N N . HIS A 1 99 ? 9.217 37.352 38.057 1.00 16.94 99 HIS A N 1
ATOM 731 C CA . HIS A 1 99 ? 9.990 38.401 38.710 1.00 16.51 99 HIS A CA 1
ATOM 732 C C . HIS A 1 99 ? 9.100 39.633 38.914 1.00 16.44 99 HIS A C 1
ATOM 733 O O . HIS A 1 99 ? 9.123 40.247 39.977 1.00 15.62 99 HIS A O 1
ATOM 740 N N . ILE A 1 100 ? 8.314 39.982 37.897 1.00 16.15 100 ILE A N 1
ATOM 741 C CA . ILE A 1 100 ? 7.411 41.127 37.993 1.00 15.89 100 ILE A CA 1
ATOM 742 C C . ILE A 1 100 ? 6.395 40.919 39.124 1.00 15.99 100 ILE A C 1
ATOM 743 O O . ILE A 1 100 ? 6.146 41.827 39.919 1.00 15.56 100 ILE A O 1
ATOM 748 N N . VAL A 1 101 ? 5.834 39.718 39.218 1.00 15.81 101 VAL A N 1
ATOM 749 C CA . VAL A 1 101 ? 4.865 39.442 40.266 1.00 16.86 101 VAL A CA 1
ATOM 750 C C . VAL A 1 101 ? 5.516 39.499 41.642 1.00 17.99 101 VAL A C 1
ATOM 751 O O . VAL A 1 101 ? 4.940 40.042 42.587 1.00 18.84 101 VAL A O 1
ATOM 755 N N . ARG A 1 102 ? 6.721 38.956 41.761 1.00 18.48 102 ARG A N 1
ATOM 756 C CA . ARG A 1 102 ? 7.418 38.993 43.047 1.00 19.16 102 ARG A CA 1
ATOM 757 C C . ARG A 1 102 ? 7.676 40.449 43.439 1.00 18.34 102 ARG A C 1
ATOM 758 O O . ARG A 1 102 ? 7.457 40.852 44.570 1.00 17.36 102 ARG A O 1
ATOM 766 N N . ARG A 1 103 ? 8.154 41.227 42.477 1.00 18.16 103 ARG A N 1
ATOM 767 C CA . ARG A 1 103 ? 8.460 42.624 42.720 1.00 19.02 103 ARG A CA 1
ATOM 768 C C . ARG A 1 103 ? 7.214 43.392 43.170 1.00 17.83 103 ARG A C 1
ATOM 769 O O . ARG A 1 103 ? 7.239 44.094 44.177 1.00 17.27 103 ARG A O 1
ATOM 777 N N . GLN A 1 104 ? 6.123 43.251 42.422 1.00 18.34 104 GLN A N 1
ATOM 778 C CA . GLN A 1 104 ? 4.878 43.927 42.769 1.00 18.73 104 GLN A CA 1
ATOM 779 C C . GLN A 1 104 ? 4.451 43.498 44.164 1.00 19.77 104 GLN A C 1
ATOM 780 O O . GLN A 1 104 ? 3.999 44.310 44.973 1.00 20.36 104 GLN A O 1
ATOM 786 N N . THR A 1 105 ? 4.625 42.217 44.453 1.00 20.72 105 THR A N 1
ATOM 787 C CA . THR A 1 105 ? 4.260 41.678 45.757 1.00 21.00 105 THR A CA 1
ATOM 788 C C . THR A 1 105 ? 5.124 42.279 46.868 1.00 21.73 105 THR A C 1
ATOM 789 O O . THR A 1 105 ? 4.680 42.399 48.011 1.00 20.42 105 THR A O 1
ATOM 793 N N . GLU A 1 106 ? 6.348 42.673 46.521 1.00 21.13 106 GLU A N 1
ATOM 794 C CA . GLU A 1 106 ? 7.263 43.275 47.485 1.00 22.08 106 GLU A CA 1
ATOM 795 C C . GLU A 1 106 ? 7.042 44.789 47.619 1.00 21.51 106 GLU A C 1
ATOM 796 O O . GLU A 1 106 ? 7.820 45.478 48.274 1.00 21.50 106 GLU A O 1
ATOM 802 N N . GLY A 1 107 ? 5.998 45.310 46.982 1.00 21.64 107 GLY A N 1
ATOM 803 C CA . GLY A 1 107 ? 5.722 46.739 47.076 1.00 20.10 107 GLY A CA 1
ATOM 804 C C . GLY A 1 107 ? 6.202 47.618 45.927 1.00 19.45 107 GLY A C 1
ATOM 805 O O . GLY A 1 107 ? 6.004 48.828 45.948 1.00 20.62 107 GLY A O 1
ATOM 806 N N . TRP A 1 108 ? 6.836 47.037 44.920 1.00 17.80 108 TRP A N 1
ATOM 807 C CA . TRP A 1 108 ? 7.306 47.840 43.799 1.00 16.21 108 TRP A CA 1
ATOM 808 C C . TRP A 1 108 ? 6.144 48.298 42.913 1.00 15.04 108 TRP A C 1
ATOM 809 O O . TRP A 1 108 ? 5.143 47.602 42.778 1.00 13.94 108 TRP A O 1
ATOM 820 N N . ALA A 1 109 ? 6.292 49.468 42.301 1.00 14.41 109 ALA A N 1
ATOM 821 C CA . ALA A 1 109 ? 5.280 49.989 41.400 1.00 13.74 109 ALA A CA 1
ATOM 822 C C . ALA A 1 109 ? 5.520 49.321 40.027 1.00 14.11 109 ALA A C 1
ATOM 823 O O . ALA A 1 109 ? 6.622 48.861 39.733 1.00 14.18 109 ALA A O 1
ATOM 825 N N . TYR A 1 110 ? 4.486 49.277 39.198 1.00 12.57 110 TYR A N 1
ATOM 826 C CA . TYR A 1 110 ? 4.581 48.635 37.905 1.00 12.84 110 TYR A CA 1
ATOM 827 C C . TYR A 1 110 ? 4.223 49.573 36.767 1.00 12.55 110 TYR A C 1
ATOM 828 O O . TYR A 1 110 ? 3.198 50.257 36.806 1.00 13.28 110 TYR A O 1
ATOM 837 N N . ILE A 1 111 ? 5.077 49.613 35.753 1.00 12.53 111 ILE A N 1
ATOM 838 C CA . ILE A 1 111 ? 4.820 50.455 34.590 1.00 11.57 111 ILE A CA 1
ATOM 839 C C . ILE A 1 111 ? 4.972 49.641 33.309 1.00 12.41 111 ILE A C 1
ATOM 840 O O . ILE A 1 111 ? 6.003 49.024 33.078 1.00 11.90 111 ILE A O 1
ATOM 845 N N . ARG A 1 112 ? 3.948 49.674 32.465 1.00 13.60 112 ARG A N 1
ATOM 846 C CA . ARG A 1 112 ? 3.966 48.948 31.204 1.00 14.84 112 ARG A CA 1
ATOM 847 C C . ARG A 1 112 ? 3.810 49.967 30.062 1.00 14.52 112 ARG A C 1
ATOM 848 O O . ARG A 1 112 ? 2.709 50.302 29.653 1.00 13.89 112 ARG A O 1
ATOM 856 N N . PRO A 1 113 ? 4.933 50.494 29.551 1.00 16.07 113 PRO A N 1
ATOM 857 C CA . PRO A 1 113 ? 4.854 51.476 28.466 1.00 17.08 113 PRO A CA 1
ATOM 858 C C . PRO A 1 113 ? 4.245 50.895 27.199 1.00 18.22 113 PRO A C 1
ATOM 859 O O . PRO A 1 113 ? 3.519 51.606 26.511 1.00 20.44 113 PRO A O 1
#

CATH classification: 3.40.1260.10

Organism: Methanothermobacter thermautotrophicus (strain ATCC 29096 / DSM 1053 / JCM 10044 / NBRC 100330 / Delta H) (NCBI:txid187420)

InterPro domains:
  IPR003787 Sulphur relay, DsrE/F-like [PF02635] (13-112)
  IPR027396 DsrEFH-like [G3DSA:3.40.1260.10] (1-113)
  IPR027396 DsrEFH-like [SSF75169] (4-113)

Foldseek 3Di:
DAEEEEEEEDDDVVQVVVVLVVLVVVVVDPDYAYEYFYAVPCLCFFQPHPCLVSVVVVLVVRYAYEYACVRCVVVPHCVRGDPSHYYDPGRVVVVVVCVVVVHHYHYD

Secondary structure (DSSP, 8-state):
-EEEEEEE----HHHHHHHHHHHHH----SSEEEEEEE---GGGGBTT-TTHHHHHHHHHTT-EEEEEHHHHHHT--GGGBPTT-EEES-HHHHHHHHHHTT-EEE--

Solvent-accessible surface area: 5873 Å² total

Nearest PDB structures (foldseek):
  1l1s-assembly1_A  TM=1.006E+00  e=1.853E-20  Methanothermobacter thermautotrophicus
  2pd2-assembly1_A  TM=9.208E-01  e=7.399E-10  Sulfurisphaera tokodaii str. 7
  8uja-assembly1_A  TM=9.254E-01  e=6.268E-09  Sulfurisphaera tokodaii str. 7
  2hy5-assembly1_C  TM=7.763E-01  e=1.629E-04  Allochromatium vinosum
  2fb6-assembly1_A  TM=7.168E-01  e=1.854E-04  Bacteroides thetaiotaomicron VPI-5482

Radius of gyration: 12.83 Å; Cα contacts (8 Å, |Δi|>4): 188; chains: 1; bounding box: 23×34×31 Å

B-factor: mean 26.44, std 9.15, range [11.02, 58.23]